Protein AF-A0A3S2CJD2-F1 (afdb_monomer)

Nearest PDB structures (foldseek):
  5exk-assembly4_G  TM=8.513E-01  e=1.063E-02  Mycobacterium tuberculosis H37Rv

Foldseek 3Di:
DDDDDDPPDPDDDDDDPVCPPPDDDDDDDDDPVPADDDQPDPQLVVVVCVCVVVVHDDCCVVVVPRCSNVCSNVVVD

Mean predicted aligned error: 7.97 Å

Solvent-accessible surface area (backbone atoms only — not comparable to full-atom values): 5250 Å² total; per-residue (Å²): 134,85,80,81,78,68,84,80,56,96,62,86,74,92,58,60,81,95,48,61,89,54,79,91,72,84,86,73,81,79,60,75,91,80,62,70,77,83,70,82,52,67,39,29,54,53,49,50,50,53,36,58,76,69,71,56,85,49,70,52,65,78,68,64,43,82,57,43,39,63,35,25,52,73,67,60,122

Secondary structure (DSSP, 8-state):
------SSS-PPP---GGGTTSPP---PPPPGGGPPPPP--HHHHHHHHHHHHTT---HHHHTT-TTHHHHHHTT--

Sequence (77 aa):
MVTVLDTIANAPRLRHPEKAHKPDQDVLRKPDWIRVKAPMSKGYAETREIVKSHKLVTVCDEAGCPNIGECWEKKHA

Radius of gyration: 17.08 Å; Cα contacts (8 Å, |Δi|>4): 39; chains: 1; bounding box: 35×34×42 Å

Structure (mmCIF, N/CA/C/O backbone):
data_AF-A0A3S2CJD2-F1
#
_entry.id   AF-A0A3S2CJD2-F1
#
loop_
_atom_site.group_PDB
_atom_site.id
_atom_site.type_symbol
_atom_site.label_atom_id
_atom_site.label_alt_id
_atom_site.label_comp_id
_atom_site.label_asym_id
_atom_site.label_entity_id
_atom_site.label_seq_id
_atom_site.pdbx_PDB_ins_code
_atom_site.Cartn_x
_atom_site.Cartn_y
_atom_site.Cartn_z
_atom_site.occupancy
_atom_site.B_iso_or_equiv
_atom_site.auth_seq_id
_atom_site.auth_comp_id
_atom_site.auth_asym_id
_atom_site.auth_atom_id
_atom_site.pdbx_PDB_model_num
ATOM 1 N N . MET A 1 1 ? -10.148 -7.143 -11.754 1.00 43.19 1 MET A N 1
ATOM 2 C CA . MET A 1 1 ? -10.175 -8.212 -12.779 1.00 43.19 1 MET A CA 1
ATOM 3 C C . MET A 1 1 ? -8.828 -8.915 -12.695 1.00 43.19 1 MET A C 1
ATOM 5 O O . MET A 1 1 ? -7.831 -8.285 -13.006 1.00 43.19 1 MET A O 1
ATOM 9 N N . VAL A 1 2 ? -8.754 -10.128 -12.139 1.00 37.28 2 VAL A N 1
ATOM 10 C CA . VAL A 1 2 ? -7.468 -10.839 -12.022 1.00 37.28 2 VAL A CA 1
ATOM 11 C C . VAL A 1 2 ? -7.202 -11.521 -13.355 1.00 37.28 2 VAL A C 1
ATOM 13 O O . VAL A 1 2 ? -7.900 -12.466 -13.715 1.00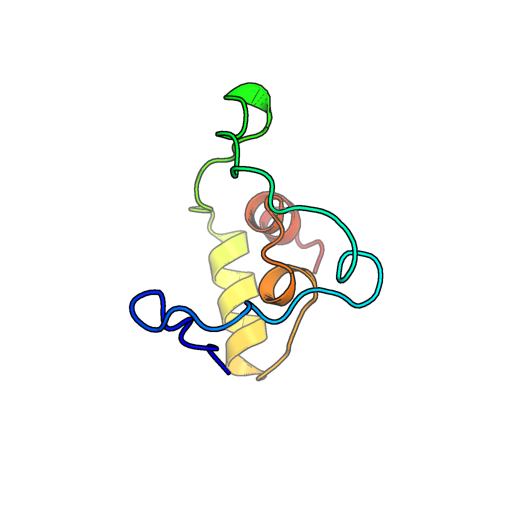 37.28 2 VAL A O 1
ATOM 16 N N . THR A 1 3 ? -6.227 -11.018 -14.104 1.00 49.22 3 THR A N 1
ATOM 17 C CA . THR A 1 3 ? -5.761 -11.673 -15.325 1.00 49.22 3 THR A CA 1
ATOM 18 C C . THR A 1 3 ? -5.011 -12.934 -14.914 1.00 49.22 3 THR A C 1
ATOM 20 O O . THR A 1 3 ? -3.891 -12.863 -14.409 1.00 49.22 3 THR A O 1
ATOM 23 N N . VAL A 1 4 ? -5.647 -14.095 -15.072 1.00 56.66 4 VAL A N 1
ATOM 24 C CA . VAL A 1 4 ? -4.982 -15.388 -14.894 1.00 56.66 4 VAL A CA 1
ATOM 25 C C . VAL A 1 4 ? -3.961 -15.516 -16.021 1.00 56.66 4 VAL A C 1
ATOM 27 O O . VAL A 1 4 ? -4.326 -15.622 -17.189 1.00 56.66 4 VAL A O 1
ATOM 30 N N . LEU A 1 5 ? -2.678 -15.423 -15.676 1.00 59.31 5 LEU A N 1
ATOM 31 C CA . LEU A 1 5 ? -1.593 -15.650 -16.621 1.00 59.31 5 LEU A CA 1
ATOM 32 C C . LEU A 1 5 ? -1.459 -17.158 -16.826 1.00 59.31 5 LEU A C 1
ATOM 34 O O . LEU A 1 5 ? -1.025 -17.870 -15.923 1.00 59.31 5 LEU A O 1
ATOM 38 N N . ASP A 1 6 ? -1.835 -17.633 -18.008 1.00 62.44 6 ASP A N 1
ATOM 39 C CA . ASP A 1 6 ? -1.562 -18.999 -18.433 1.00 62.44 6 ASP A CA 1
ATOM 40 C C . ASP A 1 6 ? -0.050 -19.154 -18.649 1.00 62.44 6 ASP A C 1
ATOM 42 O O . ASP A 1 6 ? 0.524 -18.618 -19.597 1.00 62.44 6 ASP A O 1
ATOM 46 N N . THR A 1 7 ? 0.621 -19.813 -17.704 1.00 64.88 7 THR A N 1
ATOM 47 C CA . THR A 1 7 ? 2.056 -20.120 -17.787 1.00 64.88 7 THR A CA 1
ATOM 48 C C . THR A 1 7 ? 2.333 -21.457 -18.471 1.00 64.88 7 THR A C 1
ATOM 50 O O . THR A 1 7 ? 3.492 -21.857 -18.550 1.00 64.88 7 THR A O 1
ATOM 53 N N . ILE A 1 8 ? 1.288 -22.172 -18.896 1.00 70.88 8 ILE A N 1
ATOM 54 C CA . ILE A 1 8 ? 1.366 -23.490 -19.535 1.00 70.88 8 ILE A CA 1
ATOM 55 C C . ILE A 1 8 ? 1.315 -23.314 -21.054 1.00 70.88 8 ILE A C 1
ATOM 57 O O . ILE A 1 8 ? 2.061 -23.964 -21.786 1.00 70.88 8 ILE A O 1
ATOM 61 N N . ALA A 1 9 ? 0.476 -22.395 -21.533 1.00 68.12 9 ALA A N 1
ATOM 62 C CA . ALA A 1 9 ? 0.489 -21.979 -22.923 1.00 68.12 9 ALA A CA 1
ATOM 63 C C . ALA A 1 9 ? 1.776 -21.200 -23.234 1.00 68.12 9 ALA A C 1
ATOM 65 O O . ALA A 1 9 ? 2.108 -20.215 -22.577 1.00 68.12 9 ALA A O 1
ATOM 66 N N . ASN A 1 10 ? 2.479 -21.597 -24.296 1.00 67.81 10 ASN A N 1
ATOM 67 C CA . ASN A 1 10 ? 3.673 -20.909 -24.801 1.00 67.81 10 ASN A CA 1
ATOM 68 C C . ASN A 1 10 ? 3.301 -19.612 -25.563 1.00 67.81 10 ASN A C 1
ATOM 70 O O . ASN A 1 10 ? 3.832 -19.319 -26.633 1.00 67.81 10 ASN A O 1
ATOM 74 N N . ALA A 1 11 ? 2.304 -18.880 -25.058 1.00 69.56 11 ALA A N 1
ATOM 75 C CA . ALA A 1 11 ? 1.768 -17.664 -25.648 1.00 69.56 11 ALA A CA 1
ATOM 76 C C . ALA A 1 11 ? 2.532 -16.433 -25.124 1.00 69.56 11 ALA A C 1
ATOM 78 O O . ALA A 1 11 ? 2.896 -16.381 -23.944 1.00 69.56 11 ALA A O 1
ATOM 79 N N . PRO A 1 12 ? 2.777 -15.417 -25.969 1.00 68.31 12 PRO A N 1
ATOM 80 C CA . PRO A 1 12 ? 3.499 -14.223 -25.551 1.00 68.31 12 PRO A CA 1
ATOM 81 C C . PRO A 1 12 ? 2.708 -13.461 -24.479 1.00 68.31 12 PRO A C 1
ATOM 83 O O . PRO A 1 12 ? 1.546 -13.104 -24.672 1.00 68.31 12 PRO A O 1
ATOM 86 N N . ARG A 1 13 ? 3.349 -13.195 -23.332 1.00 72.00 13 ARG A N 1
ATOM 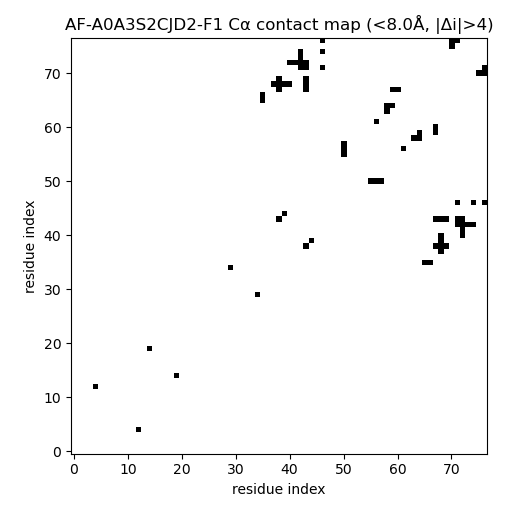87 C CA . ARG A 1 13 ? 2.756 -12.409 -22.239 1.00 72.00 13 ARG A CA 1
ATOM 88 C C . ARG A 1 13 ? 2.408 -11.004 -22.730 1.00 72.00 13 ARG A C 1
ATOM 90 O O . ARG A 1 13 ? 3.234 -10.358 -23.376 1.00 72.00 13 ARG A O 1
ATOM 97 N N . LEU A 1 14 ? 1.227 -10.501 -22.363 1.00 76.19 14 LEU A N 1
ATOM 98 C CA . LEU A 1 14 ? 0.849 -9.115 -22.643 1.00 76.19 14 LEU A CA 1
ATOM 99 C C . LEU A 1 14 ? 1.807 -8.175 -21.891 1.00 76.19 14 LEU A C 1
ATOM 101 O O . LEU A 1 14 ? 1.832 -8.147 -20.660 1.00 76.19 14 LEU A O 1
ATOM 105 N N . ARG A 1 15 ? 2.637 -7.442 -22.637 1.00 76.06 15 ARG A N 1
ATOM 106 C CA . ARG A 1 15 ? 3.617 -6.491 -22.096 1.00 76.06 15 ARG A CA 1
ATOM 107 C C . ARG A 1 15 ? 3.098 -5.065 -22.206 1.00 76.06 15 ARG A C 1
ATOM 109 O O . ARG A 1 15 ? 2.286 -4.753 -23.072 1.00 76.06 15 ARG A O 1
ATOM 116 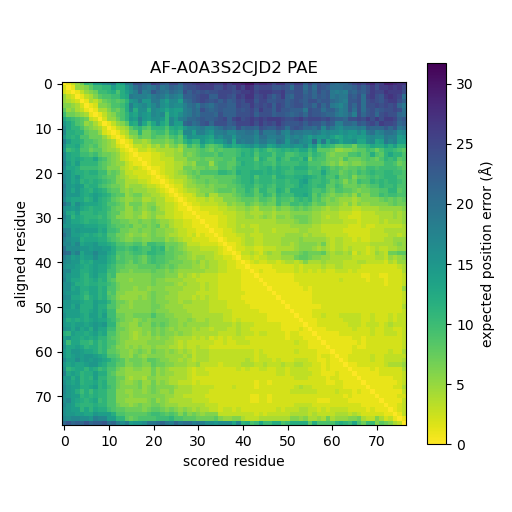N N . HIS A 1 16 ? 3.623 -4.182 -21.355 1.00 82.81 16 HIS A N 1
ATOM 117 C CA . HIS A 1 16 ? 3.413 -2.746 -21.529 1.00 82.81 16 HIS A CA 1
ATOM 118 C C . HIS A 1 16 ? 3.968 -2.309 -22.900 1.00 82.81 16 HIS A C 1
ATOM 120 O O . HIS A 1 16 ? 5.052 -2.787 -23.260 1.00 82.81 16 HIS A O 1
ATOM 126 N N . PRO A 1 17 ? 3.298 -1.406 -23.646 1.00 88.62 17 PRO A N 1
ATOM 127 C CA . PRO A 1 17 ? 3.701 -1.024 -25.004 1.00 88.62 17 PRO A CA 1
ATOM 128 C C . PRO A 1 17 ? 5.183 -0.643 -25.133 1.00 88.62 17 PRO A C 1
ATOM 130 O O . PRO A 1 17 ? 5.873 -1.096 -26.040 1.00 88.62 17 PRO A O 1
ATOM 133 N N . GLU A 1 18 ? 5.717 0.095 -24.156 1.00 90.25 18 GLU A N 1
ATOM 134 C CA . GLU A 1 18 ? 7.120 0.543 -24.126 1.00 90.25 18 GLU A CA 1
ATOM 135 C C . GLU A 1 18 ? 8.158 -0.599 -23.989 1.00 90.25 18 GLU A C 1
ATOM 137 O O . GLU A 1 18 ? 9.350 -0.404 -24.235 1.00 90.25 18 GLU A O 1
ATOM 142 N N . LYS A 1 19 ? 7.733 -1.793 -23.548 1.00 85.50 19 LYS A N 1
ATOM 143 C CA . LYS A 1 19 ? 8.585 -2.973 -23.302 1.00 85.50 19 LYS A CA 1
ATOM 144 C C . LYS A 1 19 ? 8.272 -4.129 -24.248 1.00 85.50 19 LYS A C 1
ATOM 146 O O . LYS A 1 19 ? 8.909 -5.172 -24.128 1.00 85.50 19 LYS A O 1
ATOM 151 N N . ALA A 1 20 ? 7.333 -3.958 -25.179 1.00 86.75 20 ALA A N 1
ATOM 152 C CA . ALA A 1 20 ? 6.895 -5.016 -26.088 1.00 86.75 20 ALA A CA 1
ATOM 153 C C . ALA A 1 20 ? 8.045 -5.582 -26.941 1.00 86.75 20 ALA A C 1
ATOM 155 O O . ALA A 1 20 ? 8.103 -6.784 -27.168 1.00 86.75 20 ALA A O 1
ATOM 156 N N . HIS A 1 21 ? 8.993 -4.731 -27.347 1.00 85.69 21 HIS A N 1
ATOM 157 C CA . HIS A 1 21 ? 10.144 -5.11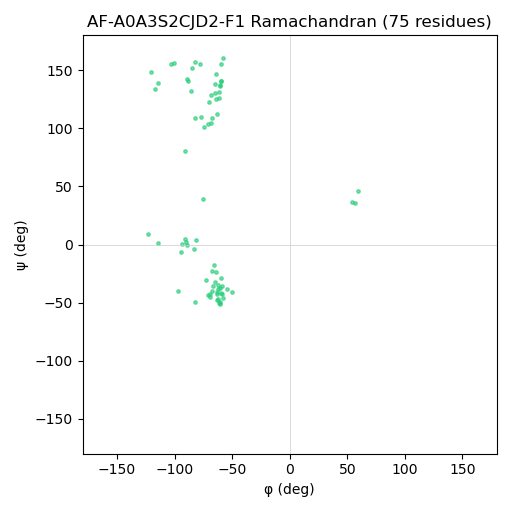9 -28.174 1.00 85.69 21 HIS A CA 1
ATOM 158 C C . HIS A 1 21 ? 11.410 -5.469 -27.374 1.00 85.69 21 HIS A C 1
ATOM 160 O O . HIS A 1 21 ? 12.446 -5.759 -27.968 1.00 85.69 21 HIS A O 1
ATOM 166 N N . LYS A 1 22 ? 11.368 -5.410 -26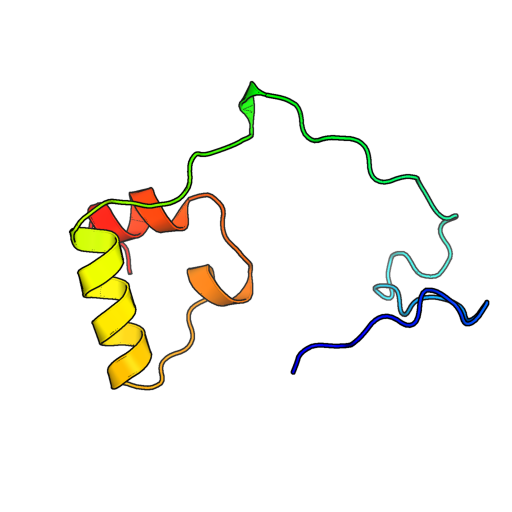.036 1.00 85.12 22 LYS A N 1
ATOM 167 C CA . LYS A 1 22 ? 12.521 -5.756 -25.191 1.00 85.12 22 LYS A CA 1
ATOM 168 C C . LYS A 1 22 ? 12.508 -7.255 -24.878 1.00 85.12 22 LYS A C 1
ATOM 170 O O . LYS A 1 22 ? 11.428 -7.774 -24.585 1.00 85.12 22 LYS A O 1
ATOM 175 N N . PRO A 1 23 ? 13.676 -7.927 -24.869 1.00 85.00 23 PRO A N 1
ATOM 176 C CA . PRO A 1 23 ? 13.751 -9.335 -24.497 1.00 85.00 23 PRO A CA 1
ATOM 177 C C . PRO A 1 23 ? 13.247 -9.561 -23.066 1.00 85.00 23 PRO A C 1
ATOM 179 O O . PRO A 1 23 ? 13.244 -8.653 -22.224 1.00 85.00 23 PRO A O 1
ATOM 182 N N . ASP A 1 24 ? 12.801 -10.782 -22.793 1.00 81.50 24 ASP A N 1
ATOM 183 C CA . ASP A 1 24 ? 12.406 -11.205 -21.455 1.00 81.50 24 ASP A CA 1
ATOM 184 C C . ASP A 1 24 ? 13.629 -11.188 -20.528 1.00 81.50 24 ASP A C 1
ATOM 186 O O . ASP A 1 24 ? 14.694 -11.697 -20.866 1.00 81.50 24 ASP A O 1
ATOM 190 N N . GLN A 1 25 ? 13.474 -10.550 -19.369 1.00 82.62 25 GLN A N 1
ATOM 191 C CA . GLN A 1 25 ? 14.467 -10.553 -18.302 1.00 82.62 25 GLN A CA 1
ATOM 192 C C . GLN A 1 25 ? 13.878 -11.282 -17.105 1.00 82.62 25 GLN A C 1
ATOM 194 O O . GLN A 1 25 ? 12.708 -11.074 -16.764 1.00 82.62 25 GLN A O 1
ATOM 199 N N . ASP A 1 26 ? 14.697 -12.100 -16.456 1.00 86.56 26 ASP A N 1
ATOM 200 C CA . ASP A 1 26 ? 14.289 -12.802 -15.249 1.00 86.56 26 ASP A CA 1
ATOM 201 C C . ASP A 1 26 ? 14.011 -11.817 -14.111 1.00 86.56 26 ASP A C 1
ATOM 203 O O . ASP A 1 26 ? 14.737 -10.842 -13.887 1.00 86.56 26 ASP A O 1
ATOM 207 N N . VAL A 1 27 ? 12.938 -12.076 -13.364 1.00 85.31 27 VAL A N 1
ATOM 208 C CA . VAL A 1 27 ? 12.577 -11.257 -12.206 1.00 85.31 27 VAL A CA 1
ATOM 209 C C . VAL A 1 27 ? 13.530 -11.579 -11.060 1.00 85.31 27 VAL A C 1
ATOM 211 O O . VAL A 1 27 ? 13.373 -12.575 -10.351 1.00 85.31 27 VAL A O 1
ATOM 214 N N . LEU A 1 28 ? 14.513 -10.704 -10.859 1.00 91.38 28 LEU A N 1
ATOM 215 C CA . LEU A 1 28 ? 15.437 -10.792 -9.735 1.00 91.38 28 LEU A CA 1
ATOM 216 C C . LEU A 1 28 ? 14.703 -10.603 -8.402 1.00 91.38 28 LEU A C 1
ATOM 218 O O . LEU A 1 28 ? 13.746 -9.832 -8.274 1.00 91.38 28 LEU A O 1
ATOM 222 N N . ARG A 1 29 ? 15.185 -11.297 -7.368 1.00 92.62 29 ARG A N 1
ATOM 223 C CA . ARG A 1 29 ? 14.715 -11.083 -5.997 1.00 92.62 29 ARG A CA 1
ATOM 224 C C . ARG A 1 29 ? 15.021 -9.647 -5.577 1.00 92.62 29 ARG A C 1
ATOM 226 O O . ARG A 1 29 ? 16.149 -9.179 -5.708 1.00 92.62 29 ARG A O 1
ATOM 233 N N . LYS A 1 30 ? 14.021 -8.964 -5.016 1.00 91.00 30 LYS A N 1
ATOM 234 C CA . LYS A 1 30 ? 14.223 -7.641 -4.411 1.00 91.00 30 LYS A CA 1
ATOM 235 C C . LYS A 1 30 ? 15.230 -7.757 -3.254 1.00 91.00 30 LYS A C 1
ATOM 237 O O . LYS A 1 30 ? 15.079 -8.709 -2.485 1.00 91.00 30 LYS A O 1
ATOM 242 N N . PRO A 1 31 ? 16.197 -6.837 -3.085 1.00 95.31 31 PRO A N 1
ATOM 243 C CA . PRO A 1 31 ? 17.114 -6.825 -1.938 1.00 95.31 31 PRO A CA 1
ATOM 244 C C . PRO A 1 31 ? 16.389 -6.727 -0.591 1.00 95.31 31 PRO A C 1
ATOM 246 O O . PRO A 1 31 ? 15.245 -6.281 -0.546 1.00 95.31 31 PRO A O 1
ATOM 249 N N . ASP A 1 32 ? 17.041 -7.104 0.511 1.00 95.00 32 ASP A N 1
ATOM 250 C CA . ASP A 1 32 ? 16.407 -7.085 1.841 1.00 95.00 32 ASP A CA 1
ATOM 251 C C . ASP A 1 32 ? 15.991 -5.671 2.281 1.00 95.00 32 ASP A C 1
ATOM 253 O O . ASP A 1 32 ? 14.907 -5.497 2.831 1.00 95.00 32 ASP A O 1
ATOM 257 N N . TRP A 1 33 ? 16.798 -4.653 1.973 1.00 94.44 33 TRP A N 1
ATOM 258 C CA . TRP A 1 33 ? 16.596 -3.279 2.450 1.00 94.44 33 TRP A CA 1
ATOM 259 C C . TRP A 1 33 ? 15.351 -2.573 1.886 1.00 94.44 33 TRP A C 1
ATOM 261 O O . TRP A 1 33 ? 14.864 -1.635 2.508 1.00 94.44 33 TRP A O 1
ATOM 271 N N . ILE A 1 34 ? 14.823 -3.001 0.730 1.00 94.19 34 ILE A N 1
ATOM 272 C CA . ILE A 1 34 ? 13.623 -2.396 0.114 1.00 94.19 34 ILE A CA 1
ATOM 273 C C . ILE A 1 34 ? 12.333 -3.137 0.496 1.00 94.19 34 ILE A C 1
ATOM 275 O O . ILE A 1 34 ? 11.236 -2.730 0.112 1.00 94.19 34 ILE A O 1
ATOM 279 N N . ARG A 1 35 ? 12.435 -4.271 1.201 1.00 92.00 35 ARG A N 1
ATOM 280 C CA . ARG A 1 35 ? 11.261 -5.056 1.591 1.00 92.00 35 ARG A CA 1
ATOM 281 C C . ARG A 1 35 ? 10.679 -4.514 2.889 1.00 92.00 35 ARG A C 1
ATOM 283 O O . ARG A 1 35 ? 11.374 -4.336 3.881 1.00 92.00 35 ARG A O 1
ATOM 290 N N . VAL A 1 36 ? 9.371 -4.320 2.875 1.00 92.38 36 VAL A N 1
ATOM 291 C CA . VAL A 1 36 ? 8.578 -3.896 4.030 1.00 92.38 36 VAL A CA 1
ATOM 292 C C . VAL A 1 36 ? 7.825 -5.089 4.615 1.00 92.38 36 VAL A C 1
ATOM 294 O O . VAL A 1 36 ? 7.554 -6.073 3.922 1.00 92.38 36 VAL A O 1
ATOM 297 N N . LYS A 1 37 ? 7.486 -5.011 5.903 1.00 89.56 37 LYS A N 1
ATOM 298 C CA . LYS A 1 37 ? 6.633 -6.008 6.562 1.00 89.56 37 LYS A CA 1
ATOM 299 C C . LYS A 1 37 ? 5.166 -5.766 6.205 1.00 89.56 37 LYS A C 1
ATOM 301 O O . LYS A 1 37 ? 4.779 -4.646 5.884 1.00 89.56 37 LYS A O 1
ATOM 306 N N . ALA A 1 38 ? 4.353 -6.817 6.289 1.00 89.06 38 ALA A N 1
ATOM 307 C CA . ALA A 1 38 ? 2.912 -6.696 6.100 1.00 89.06 38 ALA A CA 1
ATOM 308 C C . ALA A 1 38 ? 2.302 -5.718 7.131 1.00 89.06 38 ALA A C 1
ATOM 310 O O . ALA A 1 38 ? 2.722 -5.730 8.294 1.00 89.06 38 ALA A O 1
ATOM 311 N N . PRO A 1 39 ? 1.331 -4.878 6.729 1.00 88.81 39 PRO A N 1
ATOM 312 C CA . PRO A 1 39 ? 0.710 -3.914 7.626 1.00 88.81 39 PRO A CA 1
ATOM 313 C C . PRO A 1 39 ? -0.166 -4.627 8.661 1.00 88.81 39 PRO A C 1
ATOM 315 O O . PRO A 1 39 ? -1.097 -5.347 8.310 1.00 88.81 39 PRO A O 1
ATOM 318 N N . MET A 1 40 ? 0.132 -4.406 9.942 1.00 92.19 40 MET A N 1
ATOM 319 C CA . MET A 1 40 ? -0.599 -4.976 11.087 1.00 92.19 40 MET A CA 1
ATOM 320 C C . MET A 1 40 ? -1.135 -3.895 12.037 1.00 92.19 40 MET A C 1
ATOM 322 O O . MET A 1 40 ? -1.558 -4.196 13.150 1.00 92.19 40 MET A O 1
ATOM 326 N N . SER A 1 41 ? -1.059 -2.625 11.637 1.00 93.44 41 SER A N 1
ATOM 327 C CA . SER A 1 41 ? -1.412 -1.496 12.491 1.00 93.44 41 SER A CA 1
ATOM 328 C C . SER A 1 41 ? -2.921 -1.229 12.502 1.00 93.44 41 SER A C 1
ATOM 330 O O . SER A 1 41 ? -3.653 -1.605 11.579 1.00 93.44 41 SER A O 1
ATOM 332 N N . LYS A 1 42 ? -3.400 -0.576 13.566 1.00 94.81 42 LYS A N 1
ATOM 333 C CA . LYS A 1 42 ? -4.831 -0.308 13.756 1.00 94.81 42 LYS A CA 1
ATOM 334 C C . LYS A 1 42 ? -5.355 0.714 12.742 1.00 94.81 42 LYS A C 1
ATOM 336 O O . LYS A 1 42 ? -6.413 0.489 12.160 1.00 94.81 42 LYS A O 1
ATOM 341 N N . GLY A 1 43 ? -4.610 1.788 12.480 1.00 94.50 43 GLY A N 1
ATOM 342 C CA . GLY A 1 43 ? -4.998 2.837 11.534 1.00 94.50 43 GLY A CA 1
ATOM 343 C C . GLY A 1 43 ? -5.072 2.345 10.087 1.00 94.50 43 GLY A C 1
ATOM 344 O O . GLY A 1 43 ? -5.954 2.772 9.340 1.00 94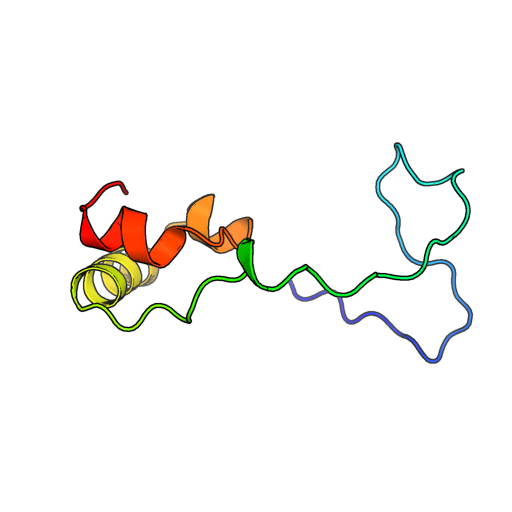.50 43 GLY A O 1
ATOM 345 N N . TYR A 1 44 ? -4.235 1.372 9.705 1.00 95.06 44 TYR A N 1
ATOM 346 C CA . TYR A 1 44 ? -4.390 0.669 8.427 1.00 95.06 44 TYR A CA 1
ATOM 347 C C . TYR A 1 44 ? -5.739 -0.059 8.346 1.00 95.06 44 TYR A C 1
ATOM 349 O O . TYR A 1 44 ? -6.458 0.101 7.361 1.00 95.06 44 TYR A O 1
ATOM 357 N N . ALA A 1 45 ? -6.102 -0.834 9.373 1.00 95.44 45 ALA A N 1
ATOM 358 C CA . ALA A 1 45 ? -7.357 -1.586 9.389 1.00 95.44 45 ALA A CA 1
ATOM 359 C C . ALA A 1 45 ? -8.589 -0.664 9.355 1.00 95.44 45 ALA A C 1
ATOM 361 O O . ALA A 1 45 ? -9.519 -0.918 8.592 1.00 95.44 45 ALA A O 1
ATOM 362 N N . GLU A 1 46 ? -8.568 0.429 10.123 1.00 95.94 46 GLU A N 1
ATOM 363 C CA . GLU A 1 46 ? -9.630 1.443 10.136 1.00 95.94 46 GLU A CA 1
ATOM 364 C C . GLU A 1 46 ? -9.800 2.102 8.758 1.00 95.94 46 GLU A C 1
ATOM 366 O O . GLU A 1 46 ? -10.905 2.137 8.214 1.00 95.94 46 GLU A O 1
ATOM 371 N N . THR A 1 47 ? -8.702 2.565 8.152 1.00 95.19 47 THR A N 1
ATOM 372 C CA . THR A 1 47 ? -8.735 3.208 6.828 1.00 95.19 47 THR A CA 1
ATOM 373 C C . THR A 1 47 ? -9.203 2.232 5.750 1.00 95.19 47 THR A C 1
ATOM 375 O O . THR A 1 47 ? -10.037 2.581 4.912 1.00 95.19 47 THR A O 1
ATOM 378 N N . ARG A 1 48 ? -8.739 0.976 5.804 1.00 94.75 48 ARG A N 1
ATOM 379 C CA . ARG A 1 48 ? -9.165 -0.084 4.881 1.00 94.75 48 ARG A CA 1
ATOM 380 C C . ARG A 1 48 ? -10.671 -0.319 4.937 1.00 94.75 48 ARG A C 1
ATOM 382 O O . ARG A 1 48 ? -11.299 -0.488 3.892 1.00 94.75 48 ARG A O 1
ATOM 389 N N . GLU A 1 49 ? -11.244 -0.335 6.137 1.00 96.19 49 GLU A N 1
ATOM 390 C CA . GLU A 1 49 ? -12.679 -0.543 6.321 1.00 96.19 49 GLU A CA 1
ATOM 391 C C . GLU A 1 49 ? -13.495 0.632 5.767 1.00 96.19 49 GLU A C 1
ATOM 393 O O . GLU A 1 49 ? -14.503 0.422 5.090 1.00 96.19 49 GLU A O 1
ATOM 398 N N . ILE A 1 50 ? -13.034 1.872 5.957 1.00 95.75 50 ILE A N 1
ATOM 399 C CA . ILE A 1 50 ? -13.670 3.066 5.377 1.00 95.75 50 ILE A CA 1
ATOM 400 C C . ILE A 1 50 ? -13.674 2.987 3.846 1.00 95.75 50 ILE A C 1
ATOM 402 O O . ILE A 1 50 ? -14.732 3.113 3.228 1.00 95.75 50 ILE A O 1
ATOM 406 N N . VAL A 1 51 ? -12.516 2.728 3.233 1.00 95.81 51 VAL A N 1
ATOM 407 C CA . VAL A 1 51 ? -12.379 2.629 1.770 1.00 95.81 51 VAL A CA 1
ATOM 408 C C . VAL A 1 51 ? -13.309 1.548 1.214 1.00 95.81 51 VAL A C 1
ATOM 410 O O . VAL A 1 51 ? -14.050 1.789 0.259 1.00 95.81 51 VAL A O 1
ATOM 413 N N . LYS A 1 52 ? -13.337 0.371 1.852 1.00 95.50 52 LYS A N 1
ATOM 414 C CA . LYS A 1 52 ? -14.148 -0.767 1.408 1.00 95.50 52 LYS A CA 1
ATOM 415 C C . LYS A 1 52 ? -15.649 -0.538 1.594 1.00 95.50 52 LYS A C 1
ATOM 417 O O . LYS A 1 52 ? -16.416 -0.824 0.674 1.00 95.50 52 LYS A O 1
ATOM 422 N N . SER A 1 53 ? -16.074 -0.016 2.745 1.00 97.94 53 SER A N 1
ATOM 423 C CA . SER A 1 53 ? -17.491 0.260 3.039 1.00 97.94 53 SER A CA 1
ATOM 424 C C . SER A 1 53 ? -18.093 1.289 2.080 1.00 97.94 53 SER A C 1
ATOM 426 O O . SER A 1 53 ? -19.242 1.142 1.663 1.00 97.94 53 SER A O 1
ATOM 428 N N . HIS A 1 54 ? -17.294 2.266 1.648 1.00 97.44 54 HIS A N 1
ATOM 429 C CA . HIS A 1 54 ? -17.705 3.299 0.695 1.00 97.44 54 HI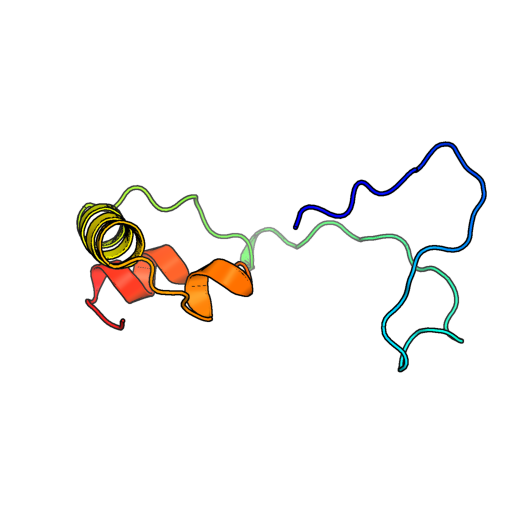S A CA 1
ATOM 430 C C . HIS A 1 54 ? -17.449 2.922 -0.769 1.00 97.44 54 HIS A C 1
ATOM 432 O O . HIS A 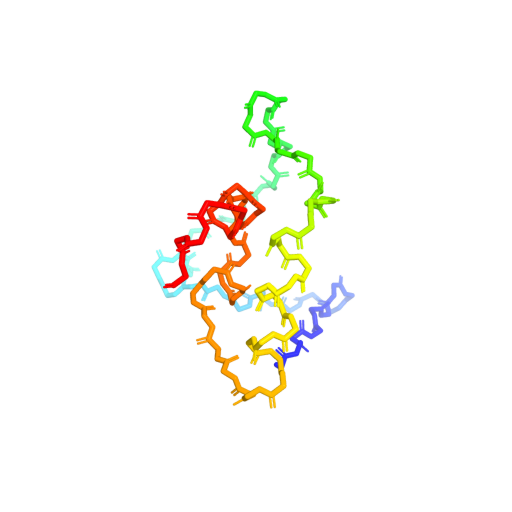1 54 ? -17.735 3.720 -1.659 1.00 97.44 54 HIS A O 1
ATOM 438 N N . LYS A 1 55 ? -16.936 1.712 -1.041 1.00 96.88 55 LYS A N 1
ATOM 439 C CA . LYS A 1 55 ? -16.584 1.238 -2.392 1.00 96.88 55 LYS A CA 1
ATOM 440 C C . LYS A 1 55 ? -15.639 2.199 -3.128 1.00 96.88 55 LYS A C 1
ATOM 442 O O . LYS A 1 55 ? -15.759 2.391 -4.337 1.00 96.88 55 LYS A O 1
ATOM 447 N N . LEU A 1 56 ? -14.716 2.814 -2.392 1.00 96.50 56 LEU A N 1
ATOM 448 C CA . LEU A 1 56 ? -13.711 3.713 -2.945 1.00 96.50 56 LEU A CA 1
ATOM 449 C C . LEU A 1 56 ? -12.510 2.915 -3.449 1.00 96.50 56 LEU A C 1
ATOM 451 O O . LEU A 1 56 ? -12.191 1.844 -2.934 1.00 96.50 56 LEU A O 1
ATOM 455 N N . VAL A 1 57 ? -11.826 3.470 -4.445 1.00 94.75 57 VAL A N 1
ATOM 456 C CA . VAL A 1 57 ? -10.567 2.936 -4.966 1.00 94.75 57 VAL A CA 1
ATOM 457 C C . VAL A 1 57 ? -9.486 3.972 -4.713 1.00 94.75 57 VAL A C 1
ATOM 459 O O . VAL A 1 57 ? -9.683 5.158 -4.974 1.00 94.75 57 VAL A O 1
ATOM 462 N N . THR A 1 58 ? -8.342 3.525 -4.202 1.00 95.88 58 THR A N 1
ATOM 463 C CA . THR A 1 58 ? -7.184 4.388 -3.959 1.00 95.88 58 THR A CA 1
ATOM 464 C C . THR A 1 58 ? -5.994 3.878 -4.751 1.00 95.88 58 THR A C 1
ATOM 466 O O . THR A 1 58 ? -5.824 2.672 -4.932 1.00 95.88 58 THR A O 1
ATOM 469 N N . VAL A 1 59 ? -5.123 4.796 -5.175 1.00 96.19 59 VAL A N 1
ATOM 470 C CA . VAL A 1 59 ? -3.842 4.427 -5.794 1.00 96.19 59 VAL A CA 1
ATOM 471 C C . VAL A 1 59 ? -2.976 3.595 -4.841 1.00 96.19 59 VAL A C 1
ATOM 473 O O . VAL A 1 59 ? -2.203 2.756 -5.291 1.00 96.19 59 VAL A O 1
ATOM 476 N N . CYS A 1 60 ? -3.129 3.781 -3.526 1.00 94.50 60 CYS A N 1
ATOM 477 C CA . CYS A 1 60 ? -2.419 3.004 -2.516 1.00 94.50 60 CYS A CA 1
ATOM 478 C C . CYS A 1 60 ? -2.721 1.501 -2.625 1.00 94.50 60 CYS A C 1
ATOM 480 O O . CYS A 1 60 ? -1.792 0.698 -2.523 1.00 94.50 60 CYS A O 1
ATOM 482 N N . ASP A 1 61 ? -3.988 1.142 -2.853 1.00 92.69 61 ASP A N 1
ATOM 483 C CA . ASP A 1 61 ? -4.447 -0.247 -2.971 1.00 92.69 61 ASP A CA 1
ATOM 484 C C . ASP A 1 61 ? -4.208 -0.798 -4.387 1.00 92.69 61 ASP A C 1
ATOM 486 O O . ASP A 1 61 ? -3.552 -1.825 -4.554 1.00 92.69 61 ASP A O 1
ATOM 490 N N . GLU A 1 62 ? -4.626 -0.062 -5.423 1.00 95.00 62 GLU A N 1
ATOM 491 C CA . GLU A 1 62 ? -4.564 -0.538 -6.815 1.00 95.00 62 GLU A CA 1
ATOM 492 C C . GLU A 1 62 ? -3.122 -0.710 -7.321 1.00 95.00 62 GLU A C 1
ATOM 494 O O . GLU A 1 62 ? -2.816 -1.649 -8.055 1.00 95.00 62 GLU A O 1
ATOM 499 N N . ALA A 1 63 ? -2.203 0.168 -6.904 1.00 94.75 63 ALA A N 1
ATOM 500 C CA . ALA A 1 63 ? -0.797 0.076 -7.299 1.00 94.75 63 ALA A CA 1
ATOM 501 C C . ALA A 1 63 ? 0.019 -0.898 -6.429 1.00 94.75 63 ALA A C 1
ATOM 503 O O . ALA A 1 63 ? 1.214 -1.077 -6.679 1.00 94.75 63 ALA A O 1
ATOM 504 N N . GLY A 1 64 ? -0.576 -1.495 -5.387 1.00 92.25 64 GLY A N 1
ATOM 505 C CA . GLY A 1 64 ? 0.140 -2.346 -4.435 1.00 92.25 64 GLY A CA 1
ATOM 506 C C . GLY A 1 64 ? 1.283 -1.605 -3.733 1.00 92.25 64 GLY A C 1
ATOM 507 O O . GLY A 1 64 ? 2.408 -2.109 -3.663 1.00 92.25 64 GLY A O 1
ATOM 508 N N . CYS A 1 65 ? 1.020 -0.381 -3.265 1.00 94.69 65 CYS A N 1
ATOM 509 C CA . CYS A 1 65 ? 2.042 0.485 -2.685 1.00 94.69 65 CYS A CA 1
ATOM 510 C C . CYS A 1 65 ? 2.668 -0.159 -1.430 1.00 94.69 65 CYS A C 1
ATOM 512 O O . CYS A 1 65 ? 1.942 -0.467 -0.481 1.00 94.69 65 CYS A O 1
ATOM 514 N N . PRO A 1 66 ? 4.007 -0.310 -1.349 1.00 95.00 66 PRO A N 1
ATO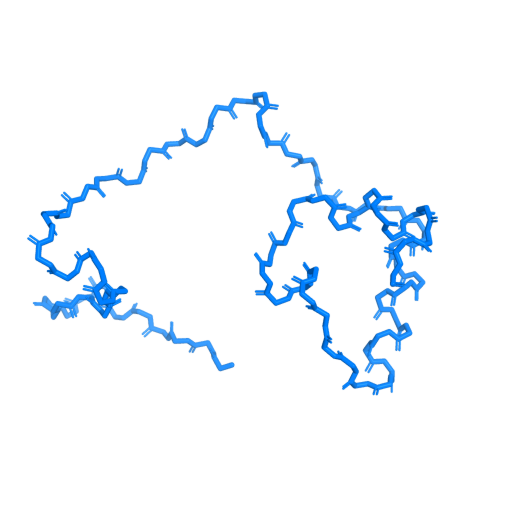M 515 C CA . PRO A 1 66 ? 4.651 -0.904 -0.174 1.00 95.00 66 PRO A CA 1
ATOM 516 C C . PRO A 1 66 ? 4.463 -0.057 1.097 1.00 95.00 66 PRO A C 1
ATOM 518 O O . PRO A 1 66 ? 4.491 -0.587 2.202 1.00 95.00 66 PRO A O 1
ATOM 521 N N . ASN A 1 67 ? 4.208 1.247 0.964 1.00 95.31 67 ASN A N 1
ATOM 522 C CA . ASN A 1 67 ? 4.109 2.165 2.102 1.00 95.31 67 ASN A CA 1
ATOM 523 C C . ASN A 1 67 ? 2.680 2.305 2.655 1.00 95.31 67 ASN A C 1
ATOM 525 O O . ASN A 1 67 ? 2.455 3.105 3.562 1.00 95.31 67 ASN A O 1
ATOM 529 N N . ILE A 1 68 ? 1.710 1.536 2.143 1.00 95.62 68 ILE A N 1
ATOM 530 C CA . ILE A 1 68 ? 0.286 1.667 2.501 1.00 95.62 68 ILE A CA 1
ATOM 531 C C . ILE A 1 68 ? 0.030 1.578 4.013 1.00 95.62 68 ILE A C 1
ATOM 533 O O . ILE A 1 68 ? -0.780 2.332 4.545 1.00 95.62 68 ILE A O 1
ATOM 537 N N . GLY A 1 69 ? 0.760 0.708 4.720 1.00 94.38 69 GLY A N 1
ATOM 538 C CA . GLY A 1 69 ? 0.637 0.562 6.170 1.00 94.38 69 GLY A CA 1
ATOM 539 C C . GLY A 1 69 ? 1.032 1.821 6.934 1.00 94.38 69 GLY A C 1
ATOM 540 O O . GLY A 1 69 ? 0.295 2.271 7.804 1.00 94.38 69 GLY A O 1
ATOM 541 N N . GLU A 1 70 ? 2.180 2.406 6.591 1.00 95.06 70 GLU A N 1
ATOM 542 C CA . GLU A 1 70 ? 2.694 3.600 7.265 1.00 95.06 70 GLU A CA 1
ATOM 543 C C . GLU A 1 70 ? 1.856 4.842 6.934 1.00 95.06 70 GLU A C 1
ATOM 545 O O . GLU A 1 70 ? 1.529 5.623 7.829 1.00 95.06 70 GLU A O 1
ATOM 550 N N . CYS A 1 71 ? 1.483 5.020 5.662 1.00 95.75 71 CYS A N 1
ATOM 551 C CA . CYS A 1 71 ? 0.689 6.168 5.225 1.00 95.75 71 CYS A CA 1
ATOM 552 C C . CYS A 1 71 ? -0.688 6.192 5.900 1.00 95.75 71 CYS A C 1
ATOM 554 O O . CYS A 1 71 ? -1.088 7.222 6.442 1.00 95.75 71 CYS A O 1
ATOM 556 N N . TRP A 1 72 ? -1.395 5.059 5.925 1.00 95.69 72 TRP A N 1
ATOM 557 C CA . TRP A 1 72 ? -2.730 4.986 6.525 1.00 95.69 72 TRP A CA 1
ATOM 558 C C . TRP A 1 72 ? -2.702 5.052 8.052 1.00 95.69 72 TRP A C 1
ATOM 560 O O . TRP A 1 72 ? -3.604 5.640 8.643 1.00 95.69 72 TRP A O 1
ATOM 570 N N . GLU A 1 73 ? -1.646 4.560 8.708 1.00 94.44 73 GLU A N 1
ATOM 571 C CA . GLU A 1 73 ? -1.470 4.758 10.154 1.00 94.44 73 GLU A CA 1
ATOM 572 C C . GLU A 1 73 ? -1.371 6.247 10.520 1.00 94.44 73 GLU A C 1
ATOM 574 O O . GLU A 1 73 ? -1.932 6.692 11.520 1.00 94.44 73 GLU A O 1
ATOM 579 N N . LYS A 1 74 ? -0.713 7.038 9.666 1.00 94.62 74 LYS A N 1
ATOM 580 C CA . LYS A 1 74 ? -0.598 8.498 9.804 1.00 94.62 74 LYS A CA 1
ATOM 581 C C . LYS A 1 74 ? -1.825 9.262 9.299 1.00 94.62 74 LYS A C 1
ATOM 583 O O . LYS A 1 74 ? -1.809 10.492 9.301 1.00 94.62 74 LYS A O 1
ATOM 588 N N . LYS A 1 75 ? -2.882 8.562 8.871 1.00 91.19 75 LYS A N 1
ATOM 589 C CA . LYS A 1 75 ? -4.087 9.149 8.261 1.00 91.19 75 LYS A CA 1
ATOM 590 C C . LYS A 1 75 ? -3.768 10.010 7.030 1.00 91.19 75 LYS A C 1
ATOM 592 O O . LYS A 1 75 ? -4.400 11.036 6.797 1.00 91.19 75 LYS A O 1
ATOM 597 N N . HIS A 1 76 ? -2.768 9.602 6.251 1.00 88.81 76 HIS A N 1
ATOM 598 C CA . HIS A 1 76 ? -2.509 10.128 4.913 1.00 88.81 76 HIS A CA 1
ATOM 599 C C . HIS A 1 76 ? -3.271 9.250 3.916 1.00 88.81 76 HIS A C 1
ATOM 601 O O . HIS A 1 76 ? -2.714 8.297 3.365 1.00 88.81 76 HIS A O 1
ATOM 607 N N . ALA A 1 77 ? -4.568 9.525 3.788 1.00 66.94 77 ALA A N 1
ATOM 608 C CA . ALA A 1 77 ? -5.486 8.877 2.857 1.00 66.94 77 ALA A CA 1
ATOM 609 C C . ALA A 1 77 ? -6.044 9.913 1.879 1.00 66.94 77 ALA A C 1
ATOM 611 O O . ALA A 1 77 ? -6.319 11.046 2.338 1.00 66.94 77 ALA A O 1
#

pLDDT: mean 86.37, std 13.45, range [37.28, 97.94]